Protein AF-A0A9E2BBK8-F1 (afdb_monomer_lite)

Radius of gyration: 21.71 Å; chains: 1; bounding box: 43×16×57 Å

Foldseek 3Di:
DVVVVVCCVVPHPDDDDDDDDDPDDDDDPVVVVVVVQVVQLVVQLVCLVPPPVNVVCCVVVVDDDPSVPGGGDPDPD

Structure (mmCIF, N/CA/C/O backbone):
data_AF-A0A9E2BBK8-F1
#
_entry.id   AF-A0A9E2BBK8-F1
#
loop_
_atom_site.group_PDB
_atom_site.id
_atom_site.type_symbol
_atom_site.label_atom_id
_atom_site.label_alt_id
_atom_site.label_comp_id
_atom_site.label_asym_id
_atom_site.label_entity_id
_atom_site.label_seq_id
_atom_site.pdbx_PDB_ins_code
_atom_site.Cartn_x
_atom_site.Cartn_y
_atom_site.Cartn_z
_atom_site.occupancy
_atom_site.B_iso_or_equiv
_atom_site.auth_seq_id
_atom_site.auth_comp_id
_atom_site.auth_asym_id
_atom_site.auth_atom_id
_atom_site.pdbx_PDB_model_num
ATOM 1 N N . ALA A 1 1 ? -10.054 -11.069 25.575 1.00 61.25 1 ALA A N 1
ATOM 2 C CA . ALA A 1 1 ? -9.963 -10.085 26.678 1.00 61.25 1 ALA A CA 1
ATOM 3 C C . ALA A 1 1 ? -8.913 -8.991 26.433 1.00 61.25 1 ALA A C 1
ATOM 5 O O . ALA A 1 1 ? -9.229 -7.836 26.676 1.00 61.25 1 ALA A O 1
ATOM 6 N N . ARG A 1 2 ? -7.736 -9.303 25.859 1.00 81.38 2 ARG A N 1
ATOM 7 C CA . ARG A 1 2 ? -6.608 -8.353 25.720 1.00 81.38 2 ARG A CA 1
ATOM 8 C C . ARG A 1 2 ? -6.915 -7.00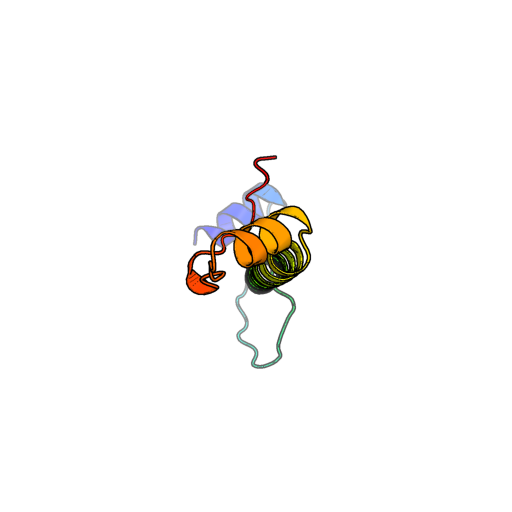1 25.055 1.00 81.38 2 ARG A C 1
ATOM 10 O O . ARG A 1 2 ? -6.423 -5.989 25.531 1.00 81.38 2 ARG A O 1
ATOM 17 N N . LEU A 1 3 ? -7.725 -6.951 23.989 1.00 83.31 3 LEU A N 1
ATOM 18 C CA . LEU A 1 3 ? -8.006 -5.674 23.308 1.00 83.31 3 LEU A CA 1
ATOM 19 C C . LEU A 1 3 ? -8.818 -4.713 24.186 1.00 83.31 3 LEU A C 1
ATOM 21 O O . LEU A 1 3 ? -8.501 -3.534 24.255 1.00 83.31 3 LEU A O 1
ATOM 25 N N . LYS A 1 4 ? -9.841 -5.214 24.891 1.00 84.25 4 LYS A N 1
ATOM 26 C CA . LYS A 1 4 ? -10.660 -4.396 25.798 1.00 84.25 4 LYS A CA 1
ATOM 27 C C . LYS A 1 4 ? -9.802 -3.792 26.910 1.00 84.25 4 LYS A C 1
ATOM 29 O O . LYS A 1 4 ? -9.912 -2.603 27.179 1.00 84.25 4 LYS A O 1
ATOM 34 N N . GLU A 1 5 ? -8.941 -4.607 27.514 1.00 85.25 5 GLU A N 1
ATOM 35 C CA . GLU A 1 5 ? -8.002 -4.171 28.552 1.00 85.25 5 GLU A CA 1
ATOM 36 C C . GLU A 1 5 ? -7.018 -3.122 28.016 1.00 85.25 5 GLU A C 1
ATOM 38 O O . GLU A 1 5 ? -6.828 -2.090 28.651 1.00 85.25 5 GLU A O 1
ATOM 43 N N . ALA A 1 6 ? -6.459 -3.330 26.818 1.00 87.00 6 ALA A N 1
ATOM 44 C CA . ALA A 1 6 ? -5.558 -2.372 26.177 1.00 87.00 6 ALA A CA 1
ATOM 45 C C . ALA A 1 6 ? -6.243 -1.027 25.878 1.00 87.00 6 ALA A C 1
ATOM 47 O O . ALA A 1 6 ? -5.674 0.031 26.138 1.00 87.00 6 ALA A O 1
ATOM 48 N N . VAL A 1 7 ? -7.485 -1.055 25.384 1.00 87.12 7 VAL A N 1
ATOM 49 C CA . VAL A 1 7 ? -8.270 0.160 25.117 1.00 87.12 7 VAL A CA 1
ATOM 50 C C . VAL A 1 7 ? -8.585 0.902 26.415 1.00 87.12 7 VAL A C 1
ATOM 52 O O . VAL A 1 7 ? -8.401 2.113 26.480 1.00 87.12 7 VAL A O 1
ATOM 55 N N . GLN A 1 8 ? -9.007 0.194 27.466 1.00 86.75 8 GLN A N 1
ATOM 56 C C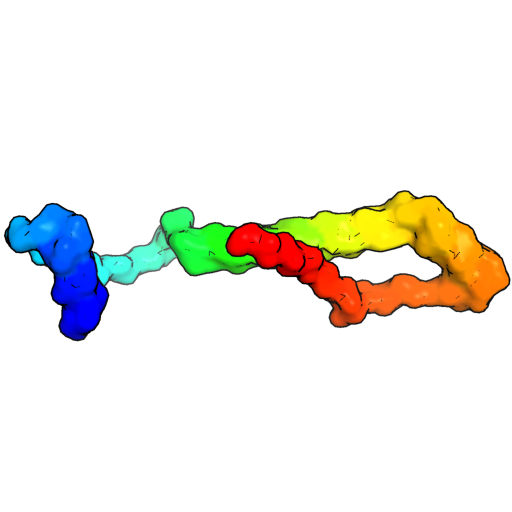A . GLN A 1 8 ? -9.278 0.801 28.774 1.00 86.75 8 GLN A CA 1
ATOM 57 C C . GLN A 1 8 ? -8.013 1.382 29.423 1.00 86.75 8 GLN A C 1
ATOM 59 O O . GLN A 1 8 ? -8.082 2.437 30.049 1.00 86.75 8 GLN A O 1
ATOM 64 N N . ALA A 1 9 ? -6.856 0.740 29.249 1.00 86.75 9 ALA A N 1
ATOM 65 C CA . ALA A 1 9 ? -5.578 1.271 29.715 1.00 86.75 9 ALA A CA 1
ATOM 66 C C . ALA A 1 9 ? -5.163 2.544 28.957 1.00 86.75 9 ALA A C 1
ATOM 68 O O . ALA A 1 9 ? -4.609 3.456 29.564 1.00 86.75 9 ALA A O 1
ATOM 69 N N . HIS A 1 10 ? -5.446 2.626 27.652 1.00 86.75 10 HIS A N 1
ATOM 70 C CA . HIS A 1 10 ? -5.084 3.788 26.839 1.00 86.75 10 HIS A CA 1
ATOM 71 C C . HIS A 1 10 ? -6.038 4.983 27.022 1.00 86.75 10 HIS A C 1
ATOM 73 O O . HIS A 1 10 ? -5.576 6.120 27.103 1.00 86.75 10 HIS A O 1
ATOM 79 N N . GLN A 1 11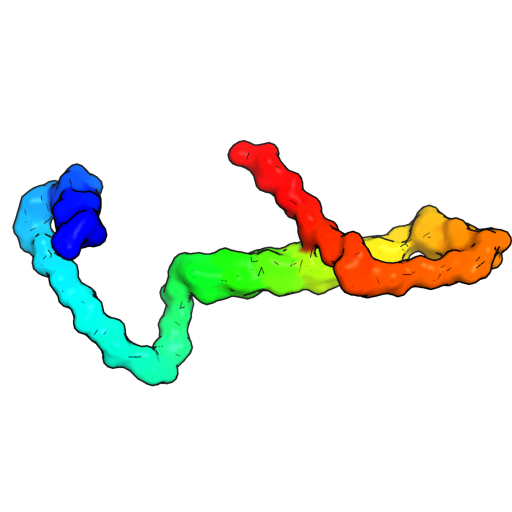 ? -7.350 4.744 27.071 1.00 82.75 11 GLN A N 1
ATOM 80 C CA . GLN A 1 11 ? -8.389 5.787 27.058 1.00 82.75 11 GLN A CA 1
ATOM 81 C C . GLN A 1 11 ? -9.034 6.058 28.430 1.00 82.75 11 GLN A C 1
ATOM 83 O O . GLN A 1 11 ? -9.829 6.985 28.563 1.00 82.75 11 GLN A O 1
ATOM 88 N N . GLY A 1 12 ? -8.703 5.271 29.458 1.00 79.56 12 GLY A N 1
ATOM 89 C CA . GLY A 1 12 ? -9.311 5.360 30.785 1.00 79.56 12 GLY A CA 1
ATOM 90 C C . GLY A 1 12 ? -10.489 4.398 30.988 1.00 79.56 12 GLY A C 1
ATOM 91 O O . GLY A 1 12 ? -11.036 3.799 30.058 1.00 79.56 12 GLY A O 1
ATOM 92 N N . GLY A 1 13 ? -10.858 4.198 32.256 1.00 80.50 13 GLY A N 1
ATOM 93 C CA . GLY A 1 13 ? -11.936 3.287 32.646 1.00 80.50 13 GLY A CA 1
ATOM 94 C C . GLY A 1 13 ? -13.312 3.716 32.121 1.00 80.50 13 GLY A C 1
ATOM 95 O O . GLY A 1 13 ? -13.567 4.894 31.899 1.00 80.50 13 GLY A O 1
ATOM 96 N N . GLY A 1 14 ? -14.222 2.749 31.953 1.00 80.94 14 GLY A N 1
ATOM 97 C CA . GLY A 1 14 ? -15.620 3.001 31.562 1.00 80.94 14 GLY A CA 1
ATOM 98 C C . GLY A 1 14 ? -15.963 2.721 30.094 1.00 80.94 14 GLY A C 1
ATOM 99 O O . GLY A 1 14 ? -17.126 2.832 29.717 1.00 80.94 14 GLY A O 1
ATOM 100 N N . ILE A 1 15 ? -14.997 2.298 29.271 1.00 82.19 15 ILE A N 1
ATOM 101 C CA . ILE A 1 15 ? -15.255 1.931 27.869 1.00 82.19 15 ILE A CA 1
ATOM 102 C C . ILE A 1 15 ? -15.703 0.470 27.749 1.00 82.19 15 ILE A C 1
ATOM 104 O O . ILE A 1 15 ? -15.043 -0.450 28.248 1.00 82.19 15 ILE A O 1
ATOM 108 N N . ASN A 1 16 ? -16.808 0.258 27.030 1.00 82.56 16 ASN A N 1
ATOM 109 C CA . ASN A 1 16 ? -17.272 -1.054 26.592 1.00 82.56 16 ASN A CA 1
ATOM 110 C C . ASN A 1 16 ? -16.924 -1.265 25.116 1.00 82.56 16 ASN A C 1
ATOM 112 O O . ASN A 1 16 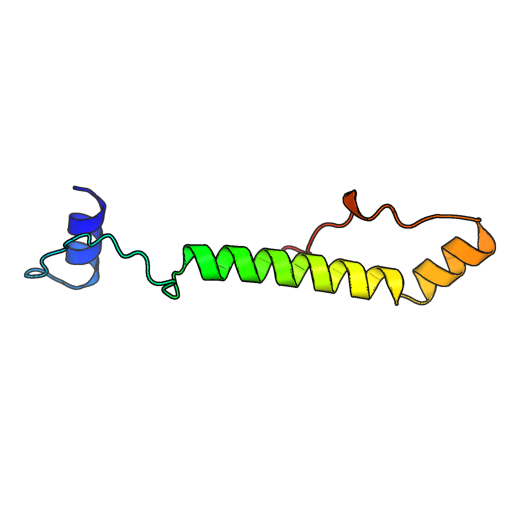? -17.295 -0.468 24.261 1.00 82.56 16 ASN A O 1
ATOM 116 N N . VAL A 1 17 ? -16.203 -2.349 24.829 1.00 83.75 17 VAL A N 1
ATOM 117 C CA . VAL A 1 17 ? -15.799 -2.735 23.473 1.00 83.75 17 VAL A CA 1
ATOM 118 C C . VAL A 1 17 ? -16.717 -3.852 22.995 1.00 83.75 17 VAL A C 1
ATOM 120 O O . VAL A 1 17 ? -16.831 -4.882 23.663 1.00 83.75 17 VAL A O 1
ATOM 123 N N . HIS A 1 18 ? -17.333 -3.650 21.835 1.00 87.50 18 HIS A N 1
ATOM 124 C CA . HIS A 1 18 ? -18.169 -4.630 21.151 1.00 87.50 18 HIS A CA 1
ATOM 125 C C . HIS A 1 18 ? -17.639 -4.834 19.735 1.00 87.50 18 HIS A C 1
ATOM 127 O O . HIS A 1 18 ? -17.226 -3.877 19.085 1.00 87.50 18 HIS A O 1
ATOM 133 N N . PHE A 1 19 ? -17.652 -6.079 19.265 1.00 87.88 19 PHE A N 1
ATOM 134 C CA . PHE A 1 19 ? -17.318 -6.404 17.884 1.00 87.88 19 PHE A CA 1
ATOM 135 C C . PHE A 1 19 ? -18.616 -6.582 17.110 1.00 87.88 19 PHE A C 1
ATOM 137 O O . PHE A 1 19 ? -19.482 -7.350 17.529 1.00 87.88 19 PHE A O 1
ATOM 144 N N . VAL A 1 20 ? -18.739 -5.864 16.001 1.00 90.38 20 VAL A N 1
ATOM 145 C CA . VAL A 1 20 ? -19.864 -5.976 15.075 1.00 90.38 20 VAL A CA 1
ATOM 146 C C . VAL A 1 20 ? -19.297 -6.415 13.737 1.00 90.38 20 VAL A C 1
ATOM 148 O O . VAL A 1 20 ? -18.337 -5.825 13.247 1.00 90.38 20 VAL A O 1
ATOM 151 N N . LEU A 1 21 ? -19.869 -7.478 13.184 1.00 89.75 21 LEU A N 1
ATOM 152 C CA . LEU A 1 21 ? -19.583 -7.924 11.828 1.00 89.75 21 LEU A CA 1
ATOM 153 C C . LEU A 1 21 ? -20.521 -7.172 10.887 1.00 89.75 21 LEU A C 1
ATOM 155 O O . LEU A 1 21 ? -21.713 -7.057 11.168 1.00 89.75 21 LEU A O 1
ATOM 159 N N . THR A 1 22 ? -19.973 -6.648 9.801 1.00 92.56 22 THR A N 1
ATOM 160 C CA . THR A 1 22 ? -20.719 -5.961 8.750 1.00 92.56 22 THR A CA 1
ATOM 161 C C . THR A 1 22 ? -20.174 -6.405 7.403 1.00 92.56 22 THR A C 1
ATOM 163 O O . THR A 1 22 ? -18.978 -6.676 7.284 1.00 92.56 22 THR A O 1
ATOM 166 N N . ASP A 1 23 ? -21.057 -6.480 6.414 1.00 89.81 23 ASP A N 1
ATOM 167 C CA . ASP A 1 23 ? -20.701 -6.787 5.028 1.00 89.81 23 ASP A CA 1
ATOM 168 C C . ASP A 1 23 ? -20.336 -5.519 4.240 1.00 89.81 23 ASP A C 1
ATOM 170 O O . ASP A 1 23 ? -19.861 -5.594 3.107 1.00 89.81 23 ASP A O 1
ATOM 174 N N . GLU A 1 24 ? -20.546 -4.337 4.827 1.00 89.88 24 GLU A N 1
ATOM 175 C CA . GLU A 1 24 ? -20.139 -3.084 4.207 1.00 89.88 24 GLU A CA 1
ATOM 176 C C . GLU A 1 24 ? -18.614 -2.922 4.273 1.00 89.88 24 GLU A C 1
ATOM 178 O O . GLU A 1 24 ? -18.019 -3.074 5.347 1.00 89.88 24 GLU A O 1
ATOM 183 N N . PRO A 1 25 ? -17.961 -2.574 3.150 1.00 80.06 25 PRO A N 1
ATOM 184 C CA . PRO A 1 25 ? -16.534 -2.313 3.139 1.00 80.06 25 PRO A CA 1
ATOM 185 C C . PRO A 1 25 ? -16.248 -1.040 3.941 1.00 80.06 25 PRO A C 1
ATOM 187 O O . PRO A 1 25 ? -16.478 0.078 3.482 1.00 80.06 25 PRO A O 1
ATOM 190 N N . LEU A 1 26 ? -15.744 -1.223 5.157 1.00 87.56 26 LEU A N 1
ATOM 191 C CA . LEU A 1 26 ? -15.295 -0.137 6.017 1.00 87.56 26 LEU A CA 1
ATOM 192 C C . LEU A 1 26 ? -13.817 0.157 5.795 1.00 87.56 26 LEU A C 1
ATOM 194 O O . LEU A 1 26 ? -13.016 -0.734 5.497 1.00 87.56 26 LEU A O 1
ATOM 198 N N . ASP A 1 27 ? -13.444 1.415 6.015 1.00 87.69 27 ASP A N 1
ATOM 199 C CA . ASP A 1 27 ? -12.041 1.782 6.042 1.00 87.69 27 ASP A CA 1
ATOM 200 C C . ASP A 1 27 ? -11.400 1.327 7.360 1.00 87.69 27 ASP A C 1
ATOM 202 O O . ASP A 1 27 ? -11.685 1.858 8.435 1.00 87.69 27 ASP A O 1
ATOM 206 N N . THR A 1 28 ? -10.563 0.293 7.286 1.00 90.19 28 THR A N 1
ATOM 207 C CA . THR A 1 28 ? -9.891 -0.296 8.448 1.00 90.19 28 THR A CA 1
ATOM 208 C C . THR A 1 28 ? -8.392 -0.070 8.361 1.00 90.19 28 THR A C 1
ATOM 210 O O . THR A 1 28 ? -7.827 0.018 7.275 1.00 90.19 28 THR A O 1
ATOM 213 N N . THR A 1 29 ? -7.702 -0.036 9.503 1.00 89.25 29 THR A N 1
ATOM 214 C CA . THR A 1 29 ? -6.234 0.065 9.518 1.00 89.25 29 THR A CA 1
ATOM 215 C C . THR A 1 29 ? -5.576 -1.074 8.738 1.00 89.25 29 THR A C 1
ATOM 217 O O . THR A 1 29 ? -4.624 -0.828 8.010 1.00 89.25 29 THR A O 1
ATOM 220 N N . ALA A 1 30 ? -6.103 -2.300 8.831 1.00 86.06 30 ALA A N 1
ATOM 221 C CA . ALA A 1 30 ? -5.588 -3.438 8.072 1.00 86.06 30 ALA A CA 1
ATOM 222 C C . ALA A 1 30 ? -5.760 -3.244 6.556 1.00 86.06 30 ALA A C 1
ATOM 224 O O . ALA A 1 30 ? -4.785 -3.373 5.819 1.00 86.06 30 ALA A O 1
ATOM 225 N N . GLY A 1 31 ? -6.959 -2.852 6.108 1.00 89.12 31 GLY A N 1
ATOM 226 C CA . GLY A 1 31 ? -7.214 -2.565 4.693 1.00 89.12 31 GLY A CA 1
ATOM 227 C C . GLY A 1 31 ? -6.403 -1.374 4.171 1.00 89.12 31 GLY A C 1
ATOM 228 O O . GLY A 1 31 ? -5.937 -1.385 3.037 1.00 89.12 31 GLY A O 1
ATOM 229 N N . ASN A 1 32 ? -6.162 -0.362 5.007 1.00 89.94 32 ASN A N 1
ATOM 230 C CA . ASN A 1 32 ? -5.273 0.750 4.677 1.00 89.94 32 ASN A CA 1
ATOM 231 C C . ASN A 1 32 ? -3.827 0.298 4.467 1.00 89.94 32 ASN A C 1
ATOM 233 O O . ASN A 1 32 ? -3.204 0.702 3.487 1.00 89.94 32 ASN A O 1
ATOM 237 N N . THR A 1 33 ? -3.305 -0.551 5.352 1.00 88.06 33 THR A N 1
ATOM 238 C CA . THR A 1 33 ? -1.955 -1.106 5.208 1.00 88.06 33 THR A CA 1
ATOM 239 C C . THR A 1 33 ? -1.831 -1.942 3.936 1.00 88.06 33 THR A C 1
ATOM 241 O O . THR A 1 33 ? -0.855 -1.786 3.209 1.00 88.06 33 THR A O 1
ATOM 244 N N . GLU A 1 34 ? -2.818 -2.786 3.632 1.00 87.81 34 GLU A N 1
ATOM 245 C CA . GLU A 1 34 ? -2.834 -3.599 2.410 1.00 87.81 34 GLU A CA 1
ATOM 246 C C . GLU A 1 34 ? -2.796 -2.724 1.149 1.00 87.81 34 GLU A C 1
ATOM 248 O O . GLU A 1 34 ? -1.892 -2.871 0.326 1.00 87.81 34 GLU A O 1
ATOM 253 N N . ARG A 1 35 ? -3.673 -1.714 1.061 1.00 89.75 35 ARG A N 1
ATOM 254 C CA . ARG A 1 35 ? -3.671 -0.760 -0.060 1.00 89.75 35 ARG A CA 1
ATOM 255 C C . ARG A 1 35 ? -2.359 0.009 -0.183 1.00 89.75 35 ARG A C 1
ATOM 257 O O . ARG A 1 35 ? -1.878 0.224 -1.291 1.00 89.75 35 ARG A O 1
ATOM 264 N N . ALA A 1 36 ? -1.753 0.410 0.934 1.00 88.81 36 ALA A N 1
ATOM 265 C CA . ALA A 1 36 ? -0.467 1.103 0.914 1.00 88.81 36 ALA A CA 1
ATOM 266 C C . ALA A 1 36 ? 0.659 0.215 0.354 1.00 88.81 36 ALA A C 1
ATOM 268 O O . ALA A 1 36 ? 1.520 0.705 -0.382 1.00 88.81 36 ALA A O 1
ATOM 269 N N . VAL A 1 37 ? 0.643 -1.084 0.668 1.00 88.19 37 VAL A N 1
ATOM 270 C CA . VAL A 1 37 ? 1.591 -2.064 0.118 1.00 88.19 37 VAL A CA 1
ATOM 271 C C . VAL A 1 37 ? 1.372 -2.248 -1.384 1.00 88.19 37 VAL A C 1
ATOM 273 O O . VAL A 1 37 ? 2.338 -2.183 -2.147 1.00 88.19 37 VAL A O 1
ATOM 276 N N . GLU A 1 38 ? 0.123 -2.421 -1.820 1.00 89.38 38 GLU A N 1
ATOM 277 C CA . GLU A 1 38 ? -0.233 -2.541 -3.240 1.00 89.38 38 GLU A CA 1
ATOM 278 C C . GLU A 1 38 ? 0.184 -1.300 -4.040 1.00 89.38 38 GLU A C 1
ATOM 280 O O . GLU A 1 38 ? 0.832 -1.407 -5.086 1.00 89.38 38 GLU A O 1
ATOM 285 N N . ASP A 1 39 ? -0.105 -0.107 -3.518 1.00 91.25 39 ASP A N 1
ATOM 286 C CA . ASP A 1 39 ? 0.303 1.154 -4.131 1.00 91.25 39 ASP A CA 1
ATOM 287 C C . ASP A 1 39 ? 1.825 1.306 -4.184 1.00 91.25 39 ASP A C 1
ATOM 289 O O . ASP A 1 39 ? 2.363 1.825 -5.166 1.00 91.25 39 ASP A O 1
ATOM 293 N N . GLY A 1 40 ? 2.533 0.857 -3.146 1.00 89.69 40 GLY A N 1
ATOM 294 C CA . GLY A 1 40 ? 3.993 0.833 -3.114 1.00 89.69 40 GLY A CA 1
ATOM 295 C C . GLY A 1 40 ? 4.579 -0.064 -4.204 1.00 89.69 40 GLY A C 1
ATOM 296 O O . GLY A 1 40 ? 5.483 0.358 -4.926 1.00 89.69 40 GLY A O 1
ATOM 297 N N . LEU A 1 41 ? 4.036 -1.273 -4.366 1.00 89.75 41 LEU A N 1
ATOM 298 C CA . LEU A 1 41 ? 4.434 -2.223 -5.410 1.00 89.75 41 LEU A CA 1
ATOM 299 C C . LEU A 1 41 ? 4.187 -1.666 -6.812 1.00 89.75 41 LEU A C 1
ATOM 301 O O . LEU A 1 41 ? 5.070 -1.723 -7.671 1.00 89.75 41 LEU A O 1
ATOM 305 N N . ARG A 1 42 ? 3.005 -1.088 -7.034 1.00 89.94 42 ARG A N 1
ATOM 306 C CA . ARG A 1 42 ? 2.644 -0.475 -8.313 1.00 89.94 42 ARG A CA 1
ATOM 307 C C . ARG A 1 42 ? 3.594 0.668 -8.669 1.00 89.94 42 ARG A C 1
ATOM 309 O O . ARG A 1 42 ? 4.146 0.678 -9.766 1.00 89.94 42 ARG A O 1
ATOM 316 N N . LYS A 1 43 ? 3.859 1.576 -7.725 1.00 89.88 43 LYS A N 1
ATOM 317 C CA . LYS A 1 43 ? 4.816 2.679 -7.915 1.00 89.88 43 LYS A CA 1
ATOM 318 C C . LYS A 1 43 ? 6.232 2.180 -8.188 1.00 89.88 43 LYS A C 1
ATOM 320 O O . LYS A 1 43 ? 6.907 2.737 -9.045 1.00 89.88 43 LYS A O 1
ATOM 325 N N . ALA A 1 44 ? 6.687 1.142 -7.484 1.00 89.19 44 ALA A N 1
ATOM 326 C CA . ALA A 1 44 ? 8.011 0.564 -7.705 1.00 89.19 44 ALA A CA 1
ATOM 327 C C . ALA A 1 44 ? 8.144 -0.014 -9.122 1.00 89.19 44 ALA A C 1
ATOM 329 O O . ALA A 1 44 ? 9.145 0.224 -9.796 1.00 89.19 44 ALA A O 1
ATOM 330 N N . ARG A 1 45 ? 7.105 -0.706 -9.602 1.00 89.19 45 ARG A N 1
ATOM 331 C CA . ARG A 1 45 ? 7.043 -1.223 -10.972 1.00 89.19 45 ARG A CA 1
ATOM 332 C C . ARG A 1 45 ? 7.099 -0.101 -11.998 1.00 89.19 45 ARG A C 1
ATOM 334 O O . ARG A 1 45 ? 7.950 -0.115 -12.881 1.00 89.19 45 ARG A O 1
ATOM 341 N N . GLU A 1 46 ? 6.237 0.897 -11.844 1.00 89.81 46 GLU A N 1
ATOM 342 C CA . GLU A 1 46 ? 6.215 2.071 -12.718 1.00 89.81 46 GLU A CA 1
ATOM 343 C C . GLU A 1 46 ? 7.567 2.801 -12.729 1.00 89.81 46 GLU A C 1
ATOM 345 O O . GLU A 1 46 ? 8.017 3.226 -13.791 1.00 89.81 46 GLU A O 1
ATOM 350 N N . ALA A 1 47 ? 8.234 2.927 -11.579 1.00 89.38 47 ALA A N 1
ATOM 351 C CA . ALA A 1 47 ? 9.533 3.582 -11.479 1.00 89.38 47 ALA A CA 1
ATOM 352 C C . ALA A 1 47 ? 10.620 2.819 -12.244 1.00 89.38 47 ALA A C 1
ATOM 354 O O . ALA A 1 47 ? 11.324 3.429 -13.039 1.00 89.38 47 ALA A O 1
ATOM 355 N N . ILE A 1 48 ? 10.716 1.497 -12.066 1.00 88.19 48 ILE A N 1
ATOM 356 C CA . ILE A 1 48 ? 11.727 0.663 -12.739 1.00 88.19 48 ILE A CA 1
ATOM 357 C C . ILE A 1 48 ? 11.528 0.671 -14.259 1.00 88.19 48 ILE A C 1
ATOM 359 O O . ILE A 1 48 ? 12.485 0.864 -15.002 1.00 88.19 48 ILE A O 1
ATOM 363 N N . HIS A 1 49 ? 10.287 0.533 -14.739 1.00 87.69 49 HIS A N 1
ATOM 364 C CA . HIS A 1 49 ? 9.991 0.550 -16.182 1.00 87.69 49 HIS A CA 1
ATOM 365 C C . HIS A 1 49 ? 10.221 1.920 -16.836 1.00 87.69 49 HIS A C 1
ATOM 367 O O . HIS A 1 49 ? 10.442 2.010 -18.049 1.00 87.69 49 HIS A O 1
ATOM 373 N N . ASN A 1 50 ? 10.146 3.001 -16.058 1.00 89.38 50 ASN A N 1
ATOM 374 C CA . ASN A 1 50 ? 10.387 4.362 -16.536 1.00 89.38 50 ASN A CA 1
ATOM 375 C C . ASN A 1 50 ? 11.799 4.879 -16.249 1.00 89.38 50 ASN A C 1
ATOM 377 O O . ASN A 1 50 ? 12.120 5.983 -16.691 1.00 89.38 50 ASN A O 1
ATOM 381 N N . ASP A 1 51 ? 12.636 4.101 -15.564 1.00 91.62 51 ASP A N 1
ATOM 382 C CA . ASP A 1 51 ? 14.007 4.478 -15.252 1.00 91.62 51 ASP A CA 1
ATOM 383 C C . ASP A 1 51 ? 14.863 4.480 -16.539 1.00 91.62 51 ASP A C 1
ATOM 385 O O . ASP A 1 51 ? 14.976 3.450 -17.215 1.00 91.62 51 ASP A O 1
ATOM 389 N N . PRO A 1 52 ? 15.465 5.626 -16.917 1.00 90.62 52 PRO A N 1
ATOM 390 C CA . PRO A 1 52 ? 16.287 5.720 -18.121 1.00 90.62 52 PRO A CA 1
ATOM 391 C C . PRO A 1 52 ? 17.511 4.798 -18.108 1.00 90.62 52 PRO A C 1
ATOM 393 O O . PRO A 1 52 ? 17.879 4.275 -19.155 1.00 90.62 52 PRO A O 1
ATOM 396 N N . GLY A 1 53 ? 18.121 4.575 -16.942 1.00 90.69 53 GLY A N 1
ATOM 397 C CA . GLY A 1 53 ? 19.272 3.687 -16.796 1.00 90.69 53 GLY A CA 1
ATOM 398 C C . GLY A 1 53 ? 18.879 2.219 -16.931 1.00 90.69 53 GLY A C 1
ATOM 399 O O . GLY A 1 53 ? 19.583 1.455 -17.586 1.00 90.69 53 GLY A O 1
ATOM 400 N N . VAL A 1 54 ? 17.722 1.820 -16.389 1.00 87.69 54 VAL A N 1
ATOM 401 C CA . VAL A 1 54 ? 17.180 0.464 -16.604 1.00 87.69 54 VAL A CA 1
ATOM 402 C C . VAL A 1 54 ? 16.911 0.223 -18.089 1.00 87.69 54 VAL A C 1
ATOM 404 O O . VAL A 1 54 ? 17.288 -0.825 -18.612 1.00 87.69 54 VAL A O 1
ATOM 407 N N . ARG A 1 55 ? 16.322 1.201 -18.787 1.00 89.62 55 ARG A N 1
ATOM 408 C CA . ARG A 1 55 ? 16.092 1.122 -20.239 1.00 89.62 55 ARG A CA 1
ATOM 409 C C . ARG A 1 55 ? 17.392 0.998 -21.026 1.00 89.62 55 ARG A C 1
ATOM 411 O O . ARG A 1 55 ? 17.491 0.122 -21.872 1.00 89.62 55 ARG A O 1
ATOM 418 N N . GLU A 1 56 ? 18.403 1.800 -20.701 1.00 91.50 56 GLU A N 1
ATOM 419 C CA . GLU A 1 56 ? 19.716 1.718 -21.350 1.00 91.50 56 GLU A CA 1
ATOM 420 C C . GLU A 1 56 ? 20.374 0.344 -21.140 1.00 91.50 56 GLU A C 1
ATOM 422 O O . GLU A 1 56 ? 20.926 -0.232 -22.075 1.00 91.50 56 GLU A O 1
ATOM 427 N N . ILE A 1 57 ? 20.267 -0.232 -19.939 1.00 87.81 57 ILE A N 1
ATOM 428 C CA . ILE A 1 57 ? 20.778 -1.580 -19.655 1.00 87.81 57 ILE A CA 1
ATOM 429 C C . ILE A 1 57 ? 20.039 -2.634 -20.490 1.00 87.81 57 ILE A C 1
ATOM 431 O O . ILE A 1 57 ? 20.676 -3.529 -21.046 1.00 87.81 57 ILE A O 1
ATOM 435 N N . ILE A 1 58 ? 18.713 -2.538 -20.597 1.00 89.75 58 ILE A N 1
ATOM 436 C CA . ILE A 1 58 ? 17.910 -3.437 -21.437 1.00 89.75 58 ILE A CA 1
ATOM 437 C C . ILE A 1 58 ? 18.328 -3.314 -22.904 1.00 89.75 58 ILE A C 1
ATOM 439 O O . ILE A 1 58 ? 18.577 -4.332 -23.546 1.00 89.75 58 ILE A O 1
ATOM 443 N N . ASP A 1 59 ? 18.478 -2.091 -23.406 1.00 88.75 59 ASP A N 1
ATOM 444 C CA . ASP A 1 59 ? 18.824 -1.821 -24.802 1.00 88.75 59 ASP A CA 1
ATOM 445 C C . ASP A 1 59 ? 20.239 -2.309 -25.157 1.00 88.75 59 ASP A C 1
ATOM 447 O O . ASP A 1 59 ? 20.459 -2.851 -26.242 1.00 88.75 59 ASP A O 1
ATOM 451 N N . VAL A 1 60 ? 21.206 -2.150 -24.247 1.00 90.38 60 VAL A N 1
ATOM 452 C CA . VAL A 1 60 ? 22.612 -2.526 -24.479 1.00 90.38 60 VAL A CA 1
ATOM 453 C C . VAL A 1 60 ? 22.853 -4.021 -24.268 1.00 90.38 60 VAL A C 1
ATOM 455 O O . VAL A 1 60 ? 23.617 -4.633 -25.017 1.00 90.38 60 VAL A O 1
ATOM 458 N N . PHE A 1 61 ? 22.233 -4.618 -23.249 1.00 89.31 61 PHE A N 1
ATOM 459 C CA . PHE A 1 61 ? 22.527 -5.990 -22.821 1.00 89.31 61 PHE A CA 1
ATOM 460 C C . PHE A 1 61 ? 21.422 -6.999 -23.163 1.00 89.31 61 PHE A C 1
ATOM 462 O O . PHE A 1 61 ? 21.616 -8.195 -22.945 1.00 89.31 61 PHE A O 1
ATOM 469 N N . GLY A 1 62 ? 20.286 -6.554 -23.712 1.00 84.25 62 GLY A N 1
ATOM 470 C CA . GLY A 1 62 ? 19.146 -7.412 -24.050 1.00 84.25 62 GLY A CA 1
ATOM 471 C C . GLY A 1 62 ? 18.429 -7.984 -22.823 1.00 84.25 62 GLY A C 1
ATOM 472 O O . GLY A 1 62 ? 17.959 -9.119 -22.864 1.00 84.25 62 GLY A O 1
ATOM 473 N N . GLY A 1 63 ? 18.417 -7.241 -21.713 1.00 84.94 63 GLY A N 1
ATOM 474 C CA . GLY A 1 63 ? 17.815 -7.668 -20.447 1.00 84.94 63 GLY A CA 1
ATOM 475 C C . GLY A 1 63 ? 16.286 -7.561 -20.414 1.00 84.94 63 GLY A C 1
ATOM 476 O O . GLY A 1 63 ? 15.672 -6.929 -21.264 1.00 84.94 63 GLY A O 1
ATOM 477 N N . GLU A 1 64 ? 15.667 -8.139 -19.385 1.00 85.81 64 GLU A N 1
ATOM 478 C CA . GLU A 1 64 ? 14.230 -8.017 -19.109 1.00 85.81 64 GLU A CA 1
ATOM 479 C C . GLU A 1 64 ? 14.011 -7.686 -17.627 1.00 85.81 64 GLU A C 1
ATOM 481 O O . GLU A 1 64 ? 14.727 -8.182 -16.751 1.00 85.81 64 GLU A O 1
ATOM 486 N N . VAL A 1 65 ? 13.007 -6.854 -17.336 1.00 82.94 65 VAL A N 1
ATOM 487 C CA . VAL A 1 65 ? 12.552 -6.616 -15.961 1.00 82.94 65 VAL A CA 1
ATOM 488 C C . VAL A 1 65 ? 11.647 -7.766 -15.531 1.00 82.94 65 VAL A C 1
ATOM 490 O O . VAL A 1 65 ? 10.534 -7.909 -16.028 1.00 82.94 65 VAL A O 1
ATOM 493 N N . VAL A 1 66 ? 12.101 -8.559 -14.559 1.00 88.12 66 VAL A N 1
ATOM 494 C CA . VAL A 1 66 ? 11.274 -9.604 -13.942 1.00 88.12 66 VAL A CA 1
ATOM 495 C C . VAL A 1 66 ? 10.398 -8.978 -12.864 1.00 88.12 66 VAL A C 1
ATOM 497 O O . VAL A 1 66 ? 10.824 -8.758 -11.730 1.00 88.12 66 VAL A O 1
ATOM 500 N N . ASP A 1 67 ? 9.156 -8.715 -13.237 1.00 81.75 67 ASP A N 1
ATOM 501 C CA . ASP A 1 67 ? 8.150 -8.027 -12.431 1.00 81.75 67 ASP A CA 1
ATOM 502 C C . ASP A 1 67 ? 7.927 -8.628 -11.026 1.00 81.75 67 ASP A C 1
ATOM 504 O O . ASP A 1 67 ? 7.708 -7.890 -10.062 1.00 81.75 67 ASP A O 1
ATOM 508 N N . ASP A 1 68 ? 8.041 -9.950 -10.881 1.00 82.38 68 ASP A N 1
ATOM 509 C CA . ASP A 1 68 ? 7.882 -10.652 -9.596 1.00 82.38 68 ASP A CA 1
ATOM 510 C C . ASP A 1 68 ? 9.069 -10.455 -8.638 1.00 82.38 68 ASP A C 1
ATOM 512 O O . ASP A 1 68 ? 8.990 -10.772 -7.450 1.00 82.38 68 ASP A O 1
ATOM 516 N N . SER A 1 69 ? 10.183 -9.910 -9.134 1.00 83.06 69 SER A N 1
ATOM 517 C CA . SER A 1 69 ? 11.353 -9.573 -8.315 1.00 83.06 69 SER A CA 1
ATOM 518 C C . SER A 1 69 ? 11.277 -8.163 -7.722 1.00 83.06 69 SER A C 1
ATOM 520 O O . SER A 1 69 ? 12.126 -7.794 -6.907 1.00 83.06 69 SER A O 1
ATOM 522 N N . ILE A 1 70 ? 10.277 -7.366 -8.110 1.00 81.75 70 ILE A N 1
ATOM 523 C CA . ILE A 1 70 ? 10.134 -5.977 -7.676 1.00 81.75 70 ILE A CA 1
ATOM 524 C C . ILE A 1 70 ? 9.590 -5.944 -6.250 1.00 81.75 70 ILE A C 1
ATOM 526 O O . ILE A 1 70 ? 8.496 -6.430 -5.964 1.00 81.75 70 ILE A O 1
ATOM 530 N N . ARG A 1 71 ? 10.354 -5.330 -5.345 1.00 81.25 71 ARG A N 1
ATOM 531 C CA . ARG A 1 71 ? 9.956 -5.128 -3.950 1.00 81.25 71 ARG A CA 1
ATOM 532 C C . ARG A 1 71 ? 9.735 -3.644 -3.676 1.00 81.25 71 ARG A C 1
ATOM 534 O O . ARG A 1 71 ? 10.502 -2.823 -4.180 1.00 81.25 71 ARG A O 1
ATOM 541 N N . PRO A 1 72 ? 8.725 -3.285 -2.869 1.00 72.06 72 PRO A N 1
ATOM 542 C CA . PRO A 1 72 ? 8.554 -1.909 -2.449 1.00 72.06 72 PRO A CA 1
ATOM 543 C C . PRO A 1 72 ? 9.713 -1.537 -1.521 1.00 72.06 72 PRO A C 1
ATOM 545 O O . PRO A 1 72 ? 10.152 -2.344 -0.697 1.00 72.06 72 PRO A O 1
ATOM 548 N N . VAL A 1 73 ? 10.215 -0.312 -1.655 1.00 68.19 73 VAL A N 1
ATOM 549 C CA . VAL A 1 73 ? 11.190 0.236 -0.710 1.00 68.19 73 VAL A CA 1
ATOM 550 C C . VAL A 1 73 ? 10.515 0.384 0.651 1.00 68.19 73 VAL A C 1
ATOM 552 O O . VAL A 1 73 ? 9.606 1.196 0.815 1.00 68.19 73 VAL A O 1
ATOM 555 N N . GLN A 1 74 ? 10.942 -0.417 1.626 1.00 62.25 74 GLN A N 1
ATOM 556 C CA . GLN A 1 74 ? 10.621 -0.149 3.023 1.00 62.25 74 GLN A CA 1
ATOM 557 C C . GLN A 1 74 ? 11.432 1.091 3.406 1.00 62.25 74 GLN A C 1
ATOM 559 O O . GLN A 1 74 ? 12.660 1.043 3.435 1.00 62.25 74 GLN A O 1
ATOM 564 N N . ARG A 1 75 ? 10.765 2.237 3.586 1.00 52.41 75 ARG A N 1
ATOM 565 C CA . ARG A 1 75 ? 11.380 3.328 4.342 1.00 52.41 75 ARG A CA 1
ATOM 566 C C . ARG A 1 75 ? 11.312 2.915 5.803 1.00 52.41 75 ARG A C 1
ATOM 568 O O . ARG A 1 75 ? 10.221 2.855 6.360 1.00 52.41 75 ARG A O 1
ATOM 575 N N . ASP A 1 7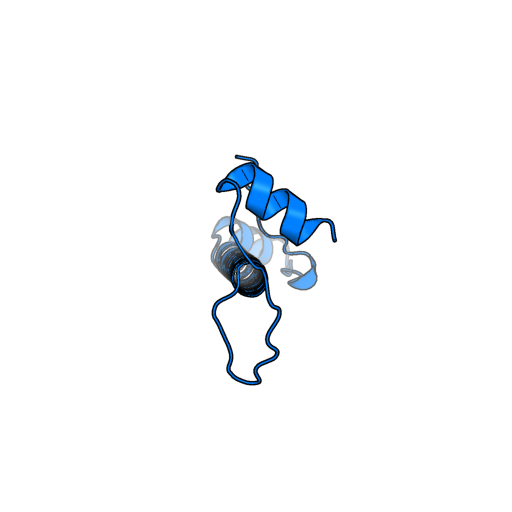6 ? 12.467 2.578 6.359 1.00 51.50 76 ASP A N 1
ATOM 576 C CA . ASP A 1 76 ? 12.649 2.511 7.802 1.00 51.50 76 ASP A CA 1
ATOM 577 C C . ASP A 1 76 ? 12.624 3.961 8.315 1.00 51.50 76 ASP A C 1
ATOM 579 O O . ASP A 1 76 ? 13.606 4.687 8.148 1.00 51.50 76 ASP A O 1
ATOM 583 N N . ASP A 1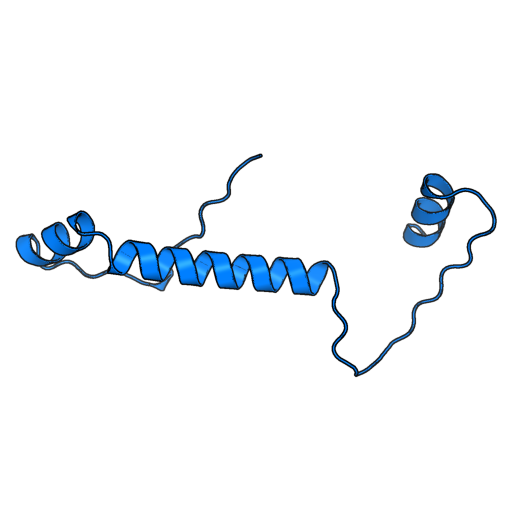 77 ? 11.478 4.399 8.841 1.00 43.84 77 ASP A N 1
ATOM 584 C CA . ASP A 1 77 ? 11.342 5.643 9.616 1.00 43.84 77 ASP A CA 1
ATOM 585 C C . ASP A 1 77 ? 11.515 5.348 11.118 1.00 43.84 77 ASP A C 1
ATOM 587 O O . ASP A 1 77 ? 10.903 4.367 11.610 1.00 43.84 77 ASP A O 1
#

pLDDT: mean 84.54, std 9.17, range [43.84, 92.56]

Sequence (77 aa):
ARLKEAVQAHQGGGINVHFVLTDEPLDTTAGNTERAVEDGLRKAREAIHNDPGVREIIDVFGGEVVDDSIRPVQRDD

Secondary structure (DSSP, 8-state):
-HHHHHHHHHH-TTPPP-----SS----HHHHHHHHHHHHHHHHHHHHHH-HHHHHHHHHH-----GGG--------